Protein AF-A0A2N5KJS6-F1 (afdb_monomer_lite)

Sequence (66 aa):
IAEIIARQGVRVTEYEMPDAVSGLFFHSEDTGFAMVVNHEHSLSRRLFSYAHEYCHLLADRERFGV

Structure (mmCIF, N/CA/C/O backbone):
data_AF-A0A2N5KJS6-F1
#
_entry.id   AF-A0A2N5KJS6-F1
#
loop_
_atom_site.group_PDB
_atom_site.id
_atom_site.type_symbol
_atom_site.label_atom_id
_atom_site.label_alt_id
_atom_site.label_comp_id
_atom_site.label_asym_id
_atom_site.label_entity_id
_atom_site.label_seq_id
_atom_site.pdbx_PDB_ins_code
_atom_site.Cartn_x
_atom_site.Cartn_y
_atom_site.Cartn_z
_atom_site.occupancy
_atom_site.B_iso_or_equiv
_atom_site.auth_seq_id
_atom_site.auth_comp_id
_atom_site.auth_asym_id
_atom_site.auth_atom_id
_atom_site.pdbx_PDB_model_num
ATOM 1 N N . ILE A 1 1 ? 10.154 2.442 2.113 1.00 88.75 1 ILE A N 1
ATOM 2 C CA . ILE A 1 1 ? 8.752 2.934 2.157 1.00 88.75 1 ILE A CA 1
ATOM 3 C C . ILE A 1 1 ? 7.857 1.960 2.912 1.00 88.75 1 ILE A C 1
ATOM 5 O O . ILE A 1 1 ? 7.287 2.391 3.902 1.00 88.75 1 ILE A O 1
ATOM 9 N N . ALA A 1 2 ? 7.823 0.672 2.547 1.00 92.00 2 ALA A N 1
ATOM 10 C CA . ALA A 1 2 ? 7.069 -0.356 3.278 1.00 92.00 2 ALA A CA 1
ATOM 11 C C . ALA A 1 2 ? 7.272 -0.313 4.806 1.00 92.00 2 ALA A C 1
ATOM 13 O O . ALA A 1 2 ? 6.302 -0.260 5.549 1.00 92.00 2 ALA A O 1
ATOM 14 N N . GLU A 1 3 ? 8.520 -0.228 5.279 1.00 94.69 3 GLU A N 1
ATOM 15 C CA . GLU A 1 3 ? 8.817 -0.135 6.718 1.00 94.69 3 GLU A CA 1
ATOM 16 C C . GLU A 1 3 ? 8.238 1.127 7.384 1.00 94.69 3 GLU A C 1
ATOM 18 O O . GLU A 1 3 ? 7.756 1.072 8.512 1.00 94.69 3 GLU A O 1
ATOM 23 N N . ILE A 1 4 ? 8.258 2.270 6.691 1.00 95.88 4 ILE A N 1
ATOM 24 C CA . ILE A 1 4 ? 7.720 3.533 7.219 1.00 95.88 4 ILE A CA 1
ATOM 25 C C . ILE A 1 4 ? 6.204 3.417 7.388 1.00 95.88 4 ILE A C 1
ATOM 27 O O . ILE A 1 4 ? 5.682 3.793 8.433 1.00 95.88 4 ILE A O 1
ATOM 31 N N . ILE A 1 5 ? 5.522 2.852 6.389 1.00 96.25 5 ILE A N 1
ATOM 32 C CA . ILE A 1 5 ? 4.079 2.594 6.430 1.00 96.25 5 ILE A CA 1
ATOM 33 C C . ILE A 1 5 ? 3.759 1.570 7.531 1.00 96.25 5 ILE A C 1
ATOM 35 O O . ILE A 1 5 ? 2.829 1.765 8.309 1.00 96.25 5 ILE A O 1
ATOM 39 N N . ALA A 1 6 ? 4.578 0.525 7.678 1.00 96.50 6 ALA A N 1
ATOM 40 C CA . ALA A 1 6 ? 4.381 -0.490 8.707 1.00 96.50 6 ALA A CA 1
ATOM 41 C C . ALA A 1 6 ? 4.450 0.078 10.134 1.00 96.50 6 ALA A C 1
ATOM 43 O O . ALA A 1 6 ? 3.646 -0.277 10.997 1.00 96.50 6 ALA A O 1
ATOM 44 N N . ARG A 1 7 ? 5.356 1.034 10.376 1.00 96.94 7 ARG A N 1
ATOM 45 C CA . ARG A 1 7 ? 5.468 1.745 11.662 1.00 96.94 7 ARG A CA 1
ATOM 46 C C . ARG A 1 7 ? 4.255 2.623 11.993 1.00 96.94 7 ARG A C 1
ATOM 48 O O . ARG A 1 7 ? 4.141 3.066 13.131 1.00 96.94 7 ARG A O 1
ATOM 55 N N . GLN A 1 8 ? 3.356 2.862 11.040 1.00 94.19 8 GLN A N 1
ATOM 56 C CA . GLN A 1 8 ? 2.106 3.602 11.241 1.00 94.19 8 GLN A CA 1
ATOM 57 C C . GLN A 1 8 ? 0.913 2.681 11.551 1.00 94.19 8 GLN A C 1
ATOM 59 O O . GLN A 1 8 ? -0.229 3.127 11.522 1.00 94.19 8 GLN A O 1
ATOM 64 N N . GLY A 1 9 ? 1.167 1.406 11.869 1.00 93.81 9 GLY A N 1
ATOM 65 C CA . GLY A 1 9 ? 0.127 0.451 12.265 1.00 93.81 9 GLY A CA 1
ATOM 66 C C . GLY A 1 9 ? -0.534 -0.274 11.093 1.00 93.81 9 GLY A C 1
ATOM 67 O O . GLY A 1 9 ? -1.588 -0.877 11.266 1.00 93.81 9 GLY A O 1
ATOM 68 N N . VAL A 1 10 ? 0.081 -0.234 9.911 1.00 96.19 10 VAL A N 1
ATOM 69 C CA . VAL A 1 10 ? -0.417 -0.912 8.711 1.00 96.19 10 VAL A CA 1
ATOM 70 C C . VAL A 1 10 ? 0.366 -2.197 8.486 1.00 96.19 10 VAL A C 1
ATOM 72 O O . VAL A 1 10 ? 1.594 -2.199 8.496 1.00 96.19 10 VAL A O 1
ATOM 75 N N . ARG A 1 11 ? -0.308 -3.312 8.223 1.00 97.31 11 ARG A N 1
ATOM 76 C CA . ARG A 1 11 ? 0.372 -4.522 7.748 1.00 97.31 11 ARG A CA 1
ATOM 77 C C . ARG A 1 11 ? 0.714 -4.355 6.274 1.00 97.31 11 ARG A C 1
ATOM 79 O O . ARG A 1 11 ? -0.161 -4.085 5.461 1.00 97.31 11 ARG A O 1
ATOM 86 N N . VAL A 1 12 ? 1.982 -4.517 5.924 1.00 97.88 12 VAL A N 1
ATOM 87 C CA . VAL A 1 12 ? 2.462 -4.301 4.556 1.00 97.88 12 VAL A CA 1
ATOM 88 C C . VAL A 1 12 ? 3.145 -5.563 4.063 1.00 97.88 12 VAL A C 1
ATOM 90 O O . VAL A 1 12 ? 3.995 -6.110 4.763 1.00 97.88 12 VAL A O 1
ATOM 93 N N . THR A 1 13 ? 2.798 -6.010 2.859 1.00 97.06 13 THR A N 1
ATOM 94 C CA . THR A 1 13 ? 3.474 -7.132 2.201 1.00 97.06 13 THR A CA 1
ATOM 95 C C . THR A 1 13 ? 3.588 -6.906 0.697 1.00 97.06 13 THR A C 1
ATOM 97 O O . THR A 1 13 ? 2.806 -6.166 0.101 1.00 97.06 13 THR A O 1
ATOM 100 N N . GLU A 1 14 ? 4.558 -7.567 0.075 1.00 97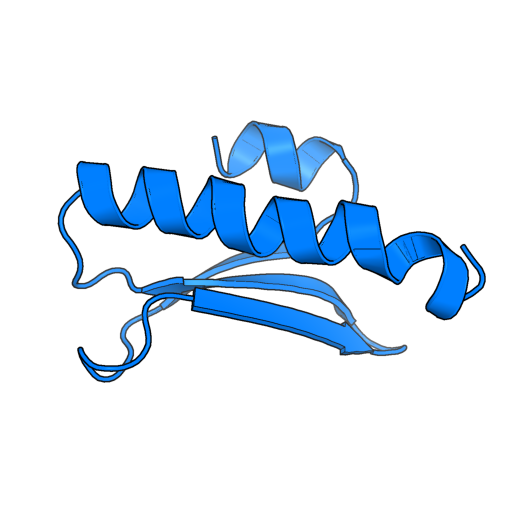.50 14 GLU A N 1
ATOM 101 C CA . GLU A 1 14 ? 4.612 -7.730 -1.377 1.00 97.50 14 GLU A CA 1
ATOM 102 C C . GLU A 1 14 ? 4.153 -9.148 -1.722 1.00 97.50 14 GLU A C 1
ATOM 104 O O . GLU A 1 14 ? 4.428 -10.084 -0.967 1.00 97.50 14 GLU A O 1
ATOM 109 N N . TYR A 1 15 ? 3.419 -9.307 -2.820 1.00 97.75 15 TYR A N 1
ATOM 110 C CA . TYR A 1 15 ? 2.946 -10.611 -3.287 1.00 97.75 15 TYR A CA 1
ATOM 111 C C . TYR A 1 15 ? 2.898 -10.647 -4.815 1.00 97.75 15 TYR A C 1
ATOM 113 O O . TYR A 1 15 ? 2.672 -9.617 -5.455 1.00 97.75 15 TYR A O 1
ATOM 121 N N . GLU A 1 16 ? 3.109 -11.827 -5.393 1.00 98.06 16 GLU A N 1
ATOM 122 C CA . GLU A 1 16 ? 2.942 -12.053 -6.829 1.00 98.06 16 GLU A CA 1
ATOM 123 C C . GLU A 1 16 ? 1.451 -11.998 -7.178 1.00 98.06 16 GLU A C 1
ATOM 125 O O . GLU A 1 16 ? 0.646 -12.800 -6.705 1.00 98.06 16 GLU A O 1
ATOM 130 N N . MET A 1 17 ? 1.061 -11.022 -7.994 1.00 97.56 17 MET A N 1
ATOM 131 C CA . MET A 1 17 ? -0.328 -10.817 -8.406 1.00 97.56 17 MET A CA 1
ATOM 132 C C . MET A 1 17 ? -0.411 -10.680 -9.930 1.00 97.56 17 MET A C 1
ATOM 134 O O . MET A 1 17 ? 0.586 -10.320 -10.563 1.00 97.56 17 MET A O 1
ATOM 138 N N . PRO A 1 18 ? -1.587 -10.919 -10.548 1.00 97.75 18 PRO A N 1
ATOM 139 C CA . PRO A 1 18 ? -1.777 -10.656 -11.972 1.00 97.75 18 PRO A CA 1
ATOM 140 C C . PRO A 1 18 ? -1.327 -9.235 -12.335 1.00 97.75 18 PRO A C 1
ATOM 142 O O . PRO A 1 18 ? -1.600 -8.306 -11.581 1.00 97.75 18 PRO A O 1
ATOM 145 N N . ASP A 1 19 ? -0.690 -9.042 -13.494 1.00 96.75 19 ASP A N 1
ATOM 146 C CA . ASP A 1 19 ? -0.112 -7.739 -13.888 1.00 96.75 19 ASP A CA 1
ATOM 147 C C . ASP A 1 19 ? -1.130 -6.577 -13.865 1.00 96.75 19 ASP A C 1
ATOM 149 O O . ASP A 1 19 ? -0.782 -5.431 -13.570 1.00 96.75 19 ASP A O 1
ATOM 153 N N . ALA A 1 20 ? -2.409 -6.887 -14.098 1.00 97.31 20 ALA A N 1
ATOM 154 C CA . ALA A 1 20 ? -3.515 -5.935 -14.019 1.00 97.31 20 ALA A CA 1
ATOM 155 C C . ALA A 1 20 ? -3.781 -5.393 -12.596 1.00 97.31 20 ALA A C 1
ATOM 157 O O . ALA A 1 20 ? -4.440 -4.365 -12.452 1.00 97.31 20 ALA A O 1
ATOM 158 N N . VAL A 1 21 ? -3.277 -6.052 -11.549 1.00 97.75 21 VAL A N 1
ATOM 159 C CA . VAL A 1 21 ? -3.427 -5.655 -10.143 1.00 97.75 21 VAL A CA 1
ATOM 160 C C . VAL A 1 21 ? -2.107 -5.068 -9.658 1.00 97.75 21 VAL A C 1
ATOM 162 O O . VAL A 1 21 ? -1.096 -5.760 -9.582 1.00 97.75 21 VAL A O 1
ATOM 165 N N . SER A 1 22 ? -2.101 -3.775 -9.333 1.00 97.94 22 SER A N 1
ATOM 166 C CA . SER A 1 22 ? -0.881 -3.075 -8.888 1.00 97.94 22 SER A CA 1
ATOM 167 C C . SER A 1 22 ? -0.718 -3.055 -7.364 1.00 97.94 22 SER A C 1
ATOM 169 O O . SER A 1 22 ? 0.408 -2.978 -6.864 1.00 97.94 22 SER A O 1
ATOM 171 N N . GLY A 1 23 ? -1.828 -3.142 -6.637 1.00 97.81 23 GLY A N 1
ATOM 172 C CA . GLY A 1 23 ? -1.885 -3.120 -5.186 1.00 97.81 23 GLY A CA 1
ATOM 173 C C . GLY A 1 23 ? -3.307 -3.357 -4.686 1.00 97.81 23 GLY A C 1
ATOM 174 O O . GLY A 1 23 ? -4.253 -3.401 -5.477 1.00 97.81 23 GLY A O 1
ATOM 175 N N . LEU A 1 24 ? -3.422 -3.598 -3.385 1.00 97.25 24 LEU A N 1
ATOM 176 C CA . LEU A 1 24 ? -4.677 -3.784 -2.667 1.00 97.25 24 LEU A CA 1
ATOM 177 C C . LEU A 1 24 ? -4.556 -3.125 -1.296 1.00 97.25 24 LEU A C 1
ATOM 179 O O . LEU A 1 24 ? -3.565 -3.358 -0.603 1.00 97.25 24 LEU A O 1
ATOM 183 N N . PHE A 1 25 ? -5.596 -2.419 -0.872 1.00 96.62 25 PHE A N 1
ATOM 184 C CA . PHE A 1 25 ? -5.781 -1.940 0.493 1.00 96.62 25 PHE A CA 1
ATOM 185 C C . PHE A 1 25 ? -7.072 -2.519 1.067 1.00 96.62 25 PHE A C 1
ATOM 187 O O . PHE A 1 25 ? -8.103 -2.559 0.393 1.00 96.62 25 PHE A O 1
ATOM 194 N N . PHE A 1 26 ? -7.026 -2.975 2.316 1.00 94.62 26 PHE A N 1
ATOM 195 C CA . PHE A 1 26 ? -8.199 -3.502 3.001 1.00 94.62 26 PHE A CA 1
ATOM 196 C C . PHE A 1 26 ? -8.090 -3.374 4.522 1.00 94.62 26 PHE A C 1
ATOM 198 O O . PHE A 1 26 ? -7.013 -3.202 5.096 1.00 94.62 26 PHE A O 1
ATOM 205 N N . HIS A 1 27 ? -9.245 -3.485 5.174 1.00 93.81 27 HIS A N 1
ATOM 206 C CA . HIS A 1 27 ? -9.389 -3.525 6.621 1.00 93.81 27 HIS A CA 1
ATOM 207 C C . HIS A 1 27 ? -10.301 -4.693 7.009 1.00 93.81 27 HIS A C 1
ATOM 209 O O . HIS A 1 27 ? -11.360 -4.881 6.409 1.00 93.81 27 HIS A O 1
ATOM 215 N N . SER A 1 28 ? -9.904 -5.460 8.022 1.00 91.12 28 SER A N 1
ATOM 216 C CA . SER A 1 28 ? -10.742 -6.480 8.662 1.00 91.12 28 SER A CA 1
ATOM 217 C C . SER A 1 28 ? -10.467 -6.514 10.164 1.00 91.12 28 SER A C 1
ATOM 219 O O . SER A 1 28 ? -9.415 -6.045 10.597 1.00 91.12 28 SER A O 1
ATOM 221 N N . GLU A 1 29 ? -11.381 -7.082 10.953 1.00 90.50 29 GLU A N 1
ATOM 222 C CA . GLU A 1 29 ? -11.198 -7.217 12.407 1.00 90.50 29 GLU A CA 1
ATOM 223 C C . GLU A 1 29 ? -9.952 -8.050 12.762 1.00 90.50 29 GLU A C 1
ATOM 225 O O . GLU A 1 29 ? -9.218 -7.696 13.682 1.00 90.50 29 GLU A O 1
ATOM 230 N N . ASP A 1 30 ? -9.651 -9.096 11.985 1.00 92.38 30 ASP A N 1
ATOM 231 C CA . ASP A 1 30 ? -8.513 -9.989 12.241 1.00 92.38 30 ASP A CA 1
ATOM 232 C C . ASP A 1 30 ? -7.166 -9.372 11.832 1.00 92.38 30 ASP A C 1
A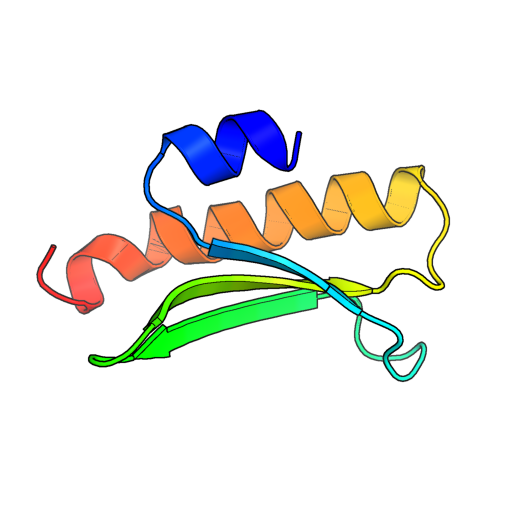TOM 234 O O . ASP A 1 30 ? -6.130 -9.591 12.470 1.00 92.38 30 ASP A O 1
ATOM 238 N N . THR A 1 31 ? -7.150 -8.607 10.736 1.00 90.06 31 THR A N 1
ATOM 239 C CA . THR A 1 31 ? -5.905 -8.076 10.161 1.00 90.06 31 THR A CA 1
ATOM 240 C C . THR A 1 31 ? -5.602 -6.647 10.590 1.00 90.06 31 THR A C 1
ATOM 242 O O . THR A 1 31 ? -4.435 -6.250 10.556 1.00 90.06 31 THR A O 1
ATOM 245 N N . GLY A 1 32 ? -6.612 -5.867 10.978 1.00 93.25 32 GLY A N 1
ATOM 246 C CA . GLY A 1 32 ? -6.535 -4.407 10.976 1.00 93.25 32 GLY A CA 1
ATOM 247 C C . GLY A 1 32 ? -6.305 -3.870 9.560 1.00 93.25 32 GLY A C 1
ATOM 248 O O . GLY A 1 32 ? -6.644 -4.534 8.572 1.00 93.25 32 GLY A O 1
ATOM 249 N N . PHE A 1 33 ? -5.702 -2.684 9.451 1.00 95.69 33 PHE A N 1
ATOM 250 C CA . PHE A 1 33 ? -5.312 -2.103 8.165 1.00 95.69 33 PHE A CA 1
ATOM 251 C C . PHE A 1 33 ? -4.182 -2.898 7.520 1.00 95.69 33 PHE A C 1
ATOM 253 O O . PHE A 1 33 ? -3.138 -3.130 8.137 1.00 95.69 33 PHE A O 1
ATOM 260 N N . ALA A 1 34 ? -4.365 -3.266 6.258 1.00 96.88 34 ALA A N 1
ATOM 261 C CA . ALA A 1 34 ? -3.369 -3.988 5.494 1.00 96.88 34 ALA A CA 1
ATOM 262 C C . ALA A 1 34 ? -3.307 -3.500 4.046 1.00 96.88 34 ALA A C 1
ATOM 264 O O . ALA A 1 34 ? -4.305 -3.068 3.470 1.00 96.88 34 ALA A O 1
ATOM 265 N N . MET A 1 35 ? -2.120 -3.601 3.453 1.00 97.50 35 MET A N 1
ATOM 266 C CA . MET A 1 35 ? -1.934 -3.430 2.021 1.00 97.50 35 MET A CA 1
ATOM 267 C C . MET A 1 35 ? -0.973 -4.461 1.437 1.00 97.50 35 MET A C 1
ATOM 269 O O . MET A 1 35 ? -0.032 -4.917 2.095 1.00 97.50 35 MET A O 1
ATOM 273 N N . VAL A 1 36 ? -1.209 -4.786 0.171 1.00 98.00 36 VAL A N 1
ATOM 274 C CA . VAL A 1 36 ? -0.390 -5.681 -0.642 1.00 98.00 36 VAL A CA 1
ATOM 275 C C . VAL A 1 36 ? 0.067 -4.912 -1.874 1.00 98.00 36 VAL A C 1
ATOM 277 O O . VAL A 1 36 ? -0.748 -4.271 -2.528 1.00 98.00 36 VAL A O 1
ATOM 280 N N . VAL A 1 37 ? 1.352 -4.985 -2.213 1.00 98.50 37 VAL A N 1
ATOM 281 C CA . VAL A 1 37 ? 1.905 -4.402 -3.447 1.00 98.50 37 VAL A CA 1
ATOM 282 C C . VAL A 1 37 ? 2.389 -5.512 -4.376 1.00 98.50 37 VAL A C 1
ATOM 284 O O . VAL A 1 37 ? 2.966 -6.497 -3.918 1.00 98.50 37 VAL A O 1
ATOM 287 N N . ASN A 1 38 ? 2.151 -5.369 -5.684 1.00 98.56 38 ASN A N 1
ATOM 288 C CA . ASN A 1 38 ? 2.555 -6.387 -6.654 1.00 98.56 38 ASN A CA 1
ATOM 289 C C . ASN A 1 38 ? 4.085 -6.458 -6.778 1.00 98.56 38 ASN A C 1
ATOM 291 O O . ASN A 1 38 ? 4.715 -5.497 -7.227 1.00 98.56 38 ASN A O 1
ATOM 295 N N . HIS A 1 39 ? 4.678 -7.592 -6.396 1.00 97.75 39 HIS A N 1
ATOM 296 C CA . HIS A 1 39 ? 6.129 -7.795 -6.444 1.00 97.75 39 HIS A CA 1
ATOM 297 C C . HIS A 1 39 ? 6.686 -7.785 -7.878 1.00 97.75 39 HIS A C 1
ATOM 299 O O . HIS A 1 39 ? 7.807 -7.323 -8.099 1.00 97.75 39 HIS A O 1
ATOM 305 N N . GLU A 1 40 ? 5.869 -8.202 -8.850 1.00 98.25 40 GLU A N 1
ATOM 306 C CA . GLU A 1 40 ? 6.254 -8.357 -10.259 1.00 98.25 40 GLU A CA 1
ATOM 307 C C . GLU A 1 40 ? 6.481 -7.018 -10.973 1.00 98.25 40 GLU A C 1
ATOM 309 O O . GLU A 1 40 ? 7.073 -6.947 -12.052 1.00 98.25 40 GLU A O 1
ATOM 314 N N . HIS A 1 41 ? 6.012 -5.914 -10.388 1.00 98.12 41 HIS A N 1
ATOM 315 C CA . HIS A 1 41 ? 6.160 -4.595 -10.986 1.00 98.12 41 HIS A CA 1
ATOM 316 C C . HIS A 1 41 ? 7.536 -3.981 -10.708 1.00 98.12 41 HIS A C 1
ATOM 318 O O . HIS A 1 41 ? 8.183 -4.205 -9.678 1.00 98.12 41 HIS A O 1
ATOM 324 N N . SER A 1 42 ? 7.984 -3.127 -11.635 1.00 98.19 42 SER A N 1
ATOM 325 C CA . SER A 1 42 ? 9.226 -2.370 -11.469 1.00 98.19 42 SER A CA 1
ATOM 326 C C . SER A 1 42 ? 9.235 -1.612 -10.138 1.00 98.19 42 SER A C 1
ATOM 328 O O . SER A 1 42 ? 8.188 -1.226 -9.614 1.00 98.19 42 SER A O 1
ATOM 330 N N . LEU A 1 43 ? 10.426 -1.350 -9.591 1.00 97.19 43 LEU A N 1
ATOM 331 C CA . LEU A 1 43 ? 10.546 -0.630 -8.322 1.00 97.19 43 LEU A CA 1
ATOM 332 C C . LEU A 1 43 ? 9.777 0.702 -8.346 1.00 97.19 43 LEU A C 1
ATOM 334 O O . LEU A 1 43 ? 9.054 1.000 -7.404 1.00 97.19 43 LEU A O 1
ATOM 338 N N . SER A 1 44 ? 9.863 1.474 -9.434 1.00 97.62 44 SER A N 1
ATOM 339 C CA . SER A 1 44 ? 9.130 2.740 -9.570 1.00 97.62 44 SER A CA 1
ATOM 340 C C . SER A 1 44 ? 7.610 2.564 -9.517 1.00 97.62 44 SER A C 1
ATOM 342 O O . SER A 1 44 ? 6.938 3.350 -8.850 1.00 97.62 44 SER A O 1
ATOM 344 N N . ARG A 1 45 ? 7.066 1.518 -10.156 1.00 97.81 45 ARG A N 1
ATOM 345 C CA . ARG A 1 45 ? 5.638 1.179 -10.066 1.00 97.81 45 ARG A CA 1
ATOM 346 C C . ARG A 1 45 ? 5.256 0.762 -8.649 1.00 97.81 45 ARG A C 1
ATOM 348 O O . ARG A 1 45 ? 4.273 1.275 -8.133 1.00 97.81 45 ARG A O 1
ATOM 355 N N . ARG A 1 46 ? 6.063 -0.071 -7.983 1.00 98.00 46 ARG A N 1
ATOM 356 C CA . ARG A 1 46 ? 5.819 -0.473 -6.586 1.00 98.00 46 ARG A CA 1
ATOM 357 C C . ARG A 1 46 ? 5.814 0.714 -5.631 1.00 98.00 46 ARG A C 1
ATOM 359 O O . ARG A 1 46 ? 4.951 0.794 -4.768 1.00 98.00 46 ARG A O 1
ATOM 366 N N 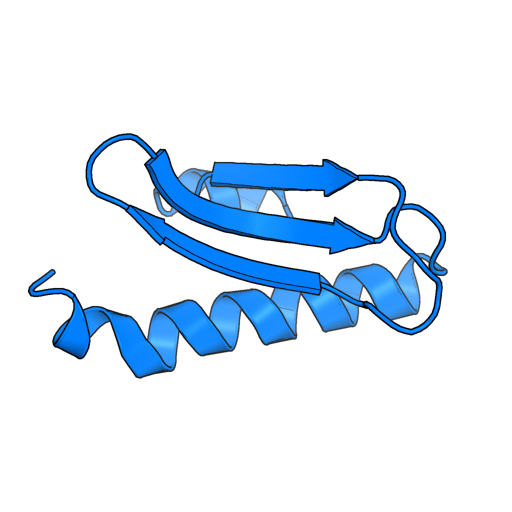. LEU A 1 47 ? 6.736 1.664 -5.799 1.00 97.75 47 LEU A N 1
ATOM 367 C CA . LEU A 1 47 ? 6.755 2.896 -5.003 1.00 97.75 47 LEU A CA 1
ATOM 368 C C . LEU A 1 47 ? 5.471 3.715 -5.176 1.00 97.75 47 LEU A C 1
ATOM 370 O O . LEU A 1 47 ? 4.949 4.236 -4.191 1.00 97.75 47 LEU A O 1
ATOM 374 N N . PHE A 1 48 ? 4.952 3.795 -6.403 1.00 97.94 48 PHE A N 1
ATOM 375 C CA . PHE A 1 48 ? 3.663 4.428 -6.663 1.00 97.94 48 PHE A CA 1
ATOM 376 C C . PHE A 1 48 ? 2.510 3.646 -6.024 1.00 97.94 48 PHE A C 1
ATOM 378 O O . PHE A 1 48 ? 1.683 4.261 -5.359 1.00 97.94 48 PHE A O 1
ATOM 385 N N . SER A 1 49 ? 2.484 2.313 -6.144 1.00 98.31 49 SER A N 1
ATOM 386 C CA . SER A 1 49 ? 1.478 1.470 -5.486 1.00 98.31 49 SER A CA 1
ATOM 387 C C . SER A 1 49 ? 1.484 1.664 -3.970 1.00 98.31 49 SER A C 1
ATOM 389 O O . SER A 1 49 ? 0.434 1.901 -3.393 1.00 98.31 49 SER A O 1
ATOM 391 N N . TYR A 1 50 ? 2.651 1.678 -3.315 1.00 98.31 50 TYR A N 1
ATOM 392 C CA . TYR A 1 50 ? 2.736 1.962 -1.877 1.00 98.31 50 TYR A CA 1
ATOM 393 C C . TYR A 1 50 ? 2.094 3.301 -1.505 1.00 98.31 50 TYR A C 1
ATOM 395 O O . TYR A 1 50 ? 1.357 3.383 -0.526 1.00 98.31 50 TYR A O 1
ATOM 403 N N . ALA A 1 51 ? 2.380 4.356 -2.272 1.00 97.62 51 ALA A N 1
ATOM 404 C CA . ALA A 1 51 ? 1.786 5.665 -2.033 1.00 97.62 51 ALA A CA 1
ATOM 405 C C . ALA A 1 51 ? 0.269 5.652 -2.282 1.00 97.62 51 ALA A C 1
ATOM 407 O O . ALA A 1 51 ? -0.481 6.217 -1.492 1.00 97.62 51 ALA A O 1
ATOM 408 N N . HIS A 1 52 ? -0.179 4.983 -3.347 1.00 98.12 52 HIS A N 1
ATOM 409 C CA . HIS A 1 52 ? -1.586 4.848 -3.711 1.00 98.12 52 HIS A CA 1
ATOM 410 C C . HIS A 1 52 ? -2.393 4.116 -2.632 1.00 98.12 52 HIS A C 1
ATOM 412 O O . HIS A 1 52 ? -3.378 4.658 -2.135 1.00 98.12 52 HIS A O 1
ATOM 418 N N . GLU A 1 53 ? -1.939 2.938 -2.199 1.00 97.81 53 GLU A N 1
ATOM 419 C CA . GLU A 1 53 ? -2.617 2.167 -1.152 1.00 97.81 53 GLU A CA 1
ATOM 420 C C . GLU A 1 53 ? -2.602 2.903 0.195 1.00 97.81 53 GLU A C 1
ATOM 422 O O . GLU A 1 53 ? -3.559 2.844 0.966 1.00 97.81 53 GLU A O 1
ATOM 427 N N . TYR A 1 54 ? -1.539 3.655 0.491 1.00 96.94 54 TYR A N 1
ATOM 428 C CA . TYR A 1 54 ? -1.505 4.490 1.690 1.00 96.94 54 TYR A CA 1
ATOM 429 C C . TYR A 1 54 ? -2.493 5.665 1.613 1.00 96.94 54 TYR A C 1
ATOM 431 O O . TYR A 1 54 ? -3.101 6.029 2.619 1.00 96.94 54 TYR A O 1
ATOM 439 N N . CYS A 1 55 ? -2.727 6.232 0.427 1.00 96.69 55 CYS A N 1
ATOM 440 C CA . CYS A 1 55 ? -3.779 7.230 0.233 1.00 96.69 55 CYS A CA 1
ATOM 441 C C . CYS A 1 55 ? -5.179 6.656 0.487 1.00 96.69 55 CYS A C 1
ATOM 443 O O . CYS A 1 55 ? -6.005 7.372 1.051 1.00 96.69 55 CYS A O 1
ATOM 445 N N . HIS A 1 56 ? -5.443 5.390 0.141 1.00 95.75 56 HIS A N 1
ATOM 446 C CA . HIS A 1 56 ? -6.702 4.731 0.510 1.00 95.75 56 HIS A CA 1
ATOM 447 C C . HIS A 1 56 ? -6.903 4.702 2.027 1.00 95.75 56 HIS A C 1
ATOM 449 O O . HIS A 1 56 ? -7.961 5.104 2.508 1.00 95.75 56 HIS A O 1
ATOM 455 N N . LEU A 1 57 ? -5.865 4.353 2.796 1.00 94.69 57 LEU A N 1
ATOM 456 C CA . LEU A 1 57 ? -5.926 4.441 4.256 1.00 94.69 57 LEU A CA 1
ATOM 457 C C . LEU A 1 57 ? -6.266 5.855 4.733 1.00 94.69 57 LEU A C 1
ATOM 459 O O . LEU A 1 57 ? -7.173 6.031 5.540 1.00 94.69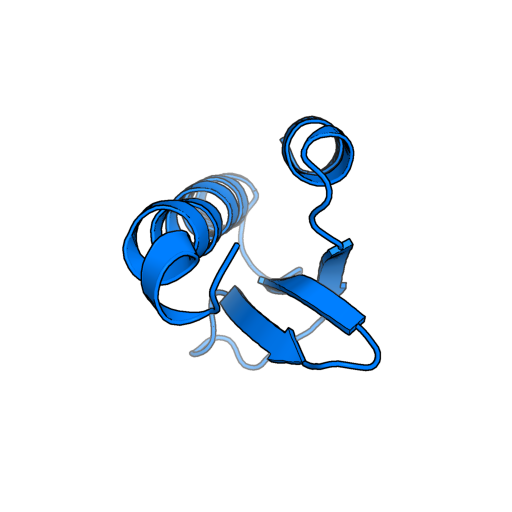 57 LEU A O 1
ATOM 463 N N . LEU A 1 58 ? -5.543 6.869 4.252 1.00 94.00 58 LEU A N 1
ATOM 464 C CA . LEU A 1 58 ? -5.768 8.251 4.682 1.00 94.00 58 LEU A CA 1
ATOM 465 C C . LEU A 1 58 ? -7.181 8.746 4.352 1.00 94.00 58 LEU A C 1
ATOM 467 O O . LEU A 1 58 ? -7.757 9.486 5.147 1.00 94.00 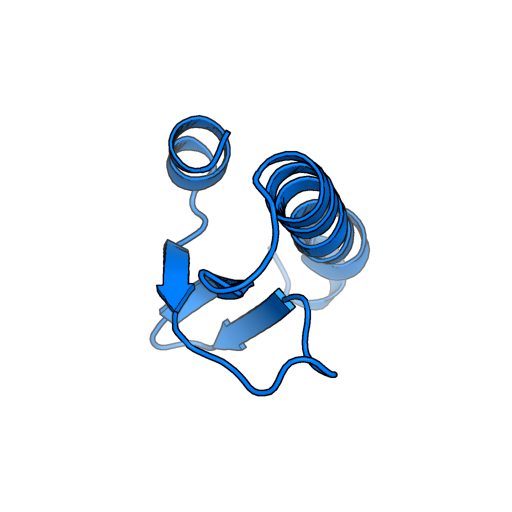58 LEU A O 1
ATOM 471 N N . ALA A 1 59 ? -7.721 8.345 3.200 1.00 93.94 59 ALA A N 1
ATOM 472 C CA . ALA A 1 59 ? -9.046 8.742 2.740 1.00 93.94 59 ALA A CA 1
ATOM 473 C C . ALA A 1 59 ? -10.177 8.026 3.490 1.00 93.94 59 ALA A C 1
ATOM 475 O O . ALA A 1 59 ? -11.220 8.629 3.740 1.00 93.94 59 ALA A O 1
ATOM 476 N N . ASP A 1 60 ? -9.977 6.757 3.850 1.00 89.38 60 ASP A N 1
ATOM 477 C CA . ASP A 1 60 ? -11.042 5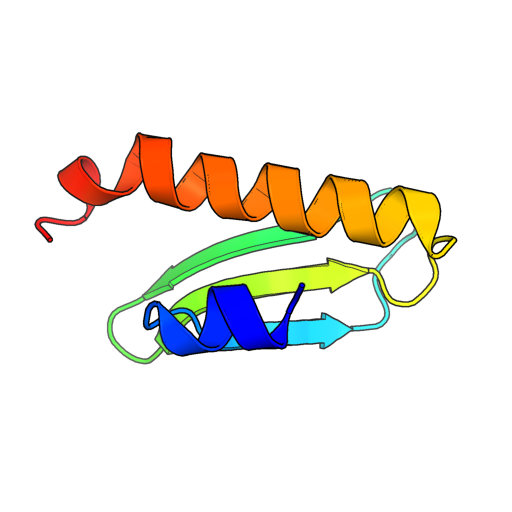.914 4.389 1.00 89.38 60 ASP A CA 1
ATOM 478 C C . ASP A 1 60 ? -10.936 5.662 5.903 1.00 89.38 60 ASP A C 1
ATOM 480 O O . ASP A 1 60 ? -11.897 5.155 6.475 1.00 89.38 60 ASP A O 1
ATOM 484 N N . ARG A 1 61 ? -9.844 6.047 6.589 1.00 83.06 61 ARG A N 1
ATOM 485 C CA . ARG A 1 61 ? -9.638 5.772 8.035 1.00 83.06 61 ARG A CA 1
ATOM 486 C C . ARG A 1 61 ? -10.846 6.126 8.912 1.00 83.06 61 ARG A C 1
ATOM 488 O O . ARG A 1 61 ? -11.249 5.320 9.743 1.00 83.06 61 ARG A O 1
ATOM 495 N N . GLU A 1 62 ? -11.484 7.268 8.650 1.00 83.94 62 GLU A N 1
ATOM 496 C CA . GLU A 1 62 ? -12.627 7.759 9.433 1.00 83.94 62 GLU A CA 1
ATOM 497 C C . GLU A 1 62 ? -13.887 6.906 9.214 1.00 83.94 62 GLU A C 1
ATOM 499 O O . GLU A 1 62 ? -14.735 6.799 10.096 1.00 83.94 62 GLU A O 1
ATOM 504 N N . ARG A 1 63 ? -14.004 6.243 8.055 1.00 83.38 63 ARG A N 1
ATOM 505 C CA . ARG A 1 63 ? -15.109 5.320 7.752 1.00 83.38 63 ARG A CA 1
ATOM 506 C C . ARG A 1 63 ? -14.989 4.007 8.515 1.00 83.38 63 ARG A C 1
ATOM 508 O O . ARG A 1 63 ? -16.001 3.348 8.736 1.00 83.38 63 ARG A O 1
ATOM 515 N N . PHE A 1 64 ? -13.776 3.639 8.923 1.00 76.00 64 PHE A N 1
ATOM 516 C CA . PHE A 1 64 ? -13.513 2.441 9.719 1.00 76.00 64 PHE A CA 1
ATOM 517 C C . PHE A 1 64 ? -13.622 2.690 11.232 1.00 76.00 64 PHE A C 1
ATOM 519 O O . PHE A 1 64 ? -13.393 1.770 12.011 1.00 76.00 64 PHE A O 1
ATOM 526 N N . GLY A 1 65 ? -14.014 3.901 11.651 1.00 60.97 65 GLY A N 1
ATOM 527 C CA . GLY A 1 65 ? -14.258 4.230 13.057 1.00 60.97 65 GLY A CA 1
ATOM 528 C C . GLY A 1 65 ? -12.993 4.360 13.909 1.00 60.97 65 GLY A C 1
ATOM 529 O O . GLY A 1 65 ? -13.086 4.219 15.129 1.00 60.97 65 GLY A O 1
ATOM 530 N N . VAL A 1 66 ? -11.838 4.608 13.275 1.00 55.09 66 VAL A N 1
ATOM 531 C CA . VAL A 1 66 ? -10.529 4.822 13.922 1.00 55.09 66 VAL A CA 1
ATOM 532 C C . VAL A 1 66 ? -10.113 6.285 13.829 1.00 55.09 66 VAL A C 1
ATOM 534 O O . VAL A 1 66 ? -10.227 6.861 12.722 1.00 55.09 66 VAL A O 1
#

pLDDT: mean 94.11, std 7.69, range [55.09, 98.56]

Radius of gyration: 11.53 Å; chains: 1; bounding box: 26×21×28 Å

Secondary structure (DSSP, 8-state):
-HHHHHTTT-EEEEE---TT--EEEEEETTTEEEEEEETTS-HHHHHHHHHHHHHHHHHHGGGGT-

Foldseek 3Di:
DQVVVVVVVEAEEEDADDPVAQKDWDADPVHGTYMYGHPPDDPVSSVVRVVVNVVVCVVCVVVVVD